Protein AF-A0A429BTV2-F1 (afdb_monomer_lite)

pLDDT: mean 77.23, std 19.35, range [37.69, 97.0]

Secondary structure (DSSP, 8-state):
----------------PPP--S--SEEEEEEEEETTEEEEEEEEETTEEEEEEE---SEEEEEEEE-

Structure (mmCIF, N/CA/C/O backbone):
data_AF-A0A429BTV2-F1
#
_entry.id   AF-A0A429BTV2-F1
#
loop_
_atom_site.group_PDB
_atom_site.id
_atom_site.type_symbol
_atom_site.label_atom_id
_atom_site.label_alt_id
_atom_site.label_comp_id
_atom_site.label_asym_id
_atom_site.label_entity_id
_atom_site.label_seq_id
_atom_site.pdbx_PDB_ins_code
_atom_site.Cartn_x
_atom_site.Cartn_y
_atom_site.Cartn_z
_atom_site.occupancy
_atom_site.B_iso_or_equiv
_atom_site.auth_seq_id
_atom_site.auth_comp_id
_atom_site.auth_asym_id
_atom_site.auth_atom_id
_atom_site.pdbx_PDB_model_num
ATOM 1 N N . MET A 1 1 ? 49.264 35.807 -43.205 1.00 37.69 1 MET A N 1
ATOM 2 C CA . MET A 1 1 ? 47.990 35.494 -43.888 1.00 37.69 1 MET A CA 1
ATOM 3 C C . MET A 1 1 ? 47.022 34.916 -42.868 1.00 37.69 1 MET A C 1
ATOM 5 O O . MET A 1 1 ? 47.469 34.237 -41.958 1.00 37.69 1 MET A O 1
ATOM 9 N N . LEU A 1 2 ? 45.751 35.292 -43.018 1.00 43.56 2 LEU A N 1
ATOM 10 C CA . LEU A 1 2 ? 44.566 35.080 -42.176 1.00 43.56 2 LEU A CA 1
ATOM 11 C C . LEU A 1 2 ? 44.444 33.745 -41.418 1.00 43.56 2 LEU A C 1
ATOM 13 O O . LEU A 1 2 ? 44.604 32.684 -42.009 1.00 43.56 2 LEU A O 1
ATOM 17 N N . ALA A 1 3 ? 43.897 33.830 -40.202 1.00 45.28 3 ALA A N 1
ATOM 18 C CA . ALA A 1 3 ? 42.795 32.963 -39.781 1.00 45.28 3 ALA A CA 1
ATOM 19 C C . ALA A 1 3 ? 41.868 33.748 -38.834 1.00 45.28 3 ALA A C 1
ATOM 21 O O . ALA A 1 3 ? 42.155 33.928 -37.654 1.00 45.28 3 ALA A O 1
ATOM 22 N N . ALA A 1 4 ? 40.784 34.283 -39.398 1.00 49.69 4 ALA A N 1
ATOM 23 C CA . ALA A 1 4 ? 39.657 34.843 -38.666 1.00 49.69 4 ALA A CA 1
ATOM 24 C C . ALA A 1 4 ? 38.672 33.722 -38.306 1.00 49.69 4 ALA A C 1
ATOM 26 O O . ALA A 1 4 ? 38.495 32.791 -39.090 1.00 49.69 4 ALA A O 1
ATOM 27 N N . GLY A 1 5 ? 37.992 33.846 -37.165 1.00 47.47 5 GLY A N 1
ATOM 28 C CA . GLY A 1 5 ? 36.858 32.987 -36.825 1.00 47.47 5 GLY A CA 1
ATOM 29 C C . GLY A 1 5 ? 36.420 33.095 -35.368 1.00 47.47 5 GLY A C 1
ATOM 30 O O . GLY A 1 5 ? 36.611 32.162 -34.601 1.00 47.47 5 GLY A O 1
ATOM 31 N N . VAL A 1 6 ? 35.843 34.236 -34.985 1.00 59.19 6 VAL A N 1
ATOM 32 C CA . VAL A 1 6 ? 35.129 34.429 -33.711 1.00 59.19 6 VAL A CA 1
ATOM 33 C C . VAL A 1 6 ? 33.670 34.021 -33.901 1.00 59.19 6 VAL A C 1
ATOM 35 O O . VAL A 1 6 ? 32.991 34.728 -34.630 1.00 59.19 6 VAL A O 1
ATOM 38 N N . LEU A 1 7 ? 33.189 32.967 -33.229 1.00 47.56 7 LEU A N 1
ATOM 39 C CA . LEU A 1 7 ? 31.782 32.686 -32.858 1.00 47.56 7 LEU A CA 1
ATOM 40 C C . LEU A 1 7 ? 31.851 31.592 -31.762 1.00 47.56 7 LEU A C 1
ATOM 42 O O . LEU A 1 7 ? 32.487 30.575 -31.987 1.00 47.56 7 LEU A O 1
ATOM 46 N N . SER A 1 8 ? 31.300 31.662 -30.552 1.00 51.78 8 SER A N 1
ATOM 47 C CA . SER A 1 8 ? 30.213 32.446 -29.980 1.00 51.78 8 SER A CA 1
ATOM 48 C C . SER A 1 8 ? 30.430 32.565 -28.461 1.00 51.78 8 SER A C 1
ATOM 50 O O . SER A 1 8 ? 30.863 31.628 -27.792 1.00 51.78 8 SER A O 1
ATOM 52 N N . LEU A 1 9 ? 30.157 33.759 -27.939 1.00 49.94 9 LEU A N 1
ATOM 53 C CA . LEU A 1 9 ? 30.080 34.067 -26.517 1.00 49.94 9 LEU A CA 1
ATOM 54 C C . LEU A 1 9 ? 28.904 33.326 -25.868 1.00 49.94 9 LEU A C 1
ATOM 56 O O . LEU A 1 9 ? 27.798 33.344 -26.399 1.00 49.94 9 LEU A O 1
ATOM 60 N N . GLY A 1 10 ? 29.132 32.801 -24.664 1.00 49.38 10 GLY A N 1
ATOM 61 C CA . GL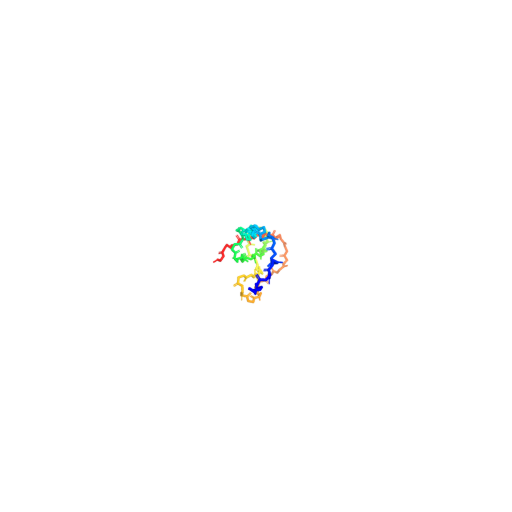Y A 1 10 ? 28.067 32.585 -23.687 1.00 49.38 10 GLY A CA 1
ATOM 62 C C . GLY A 1 10 ? 27.379 31.227 -23.745 1.00 49.38 10 GLY A C 1
ATOM 63 O O . GLY A 1 10 ? 26.174 31.153 -23.951 1.00 49.38 10 GLY A O 1
ATOM 64 N N . ALA A 1 11 ? 28.100 30.156 -23.410 1.00 46.09 11 ALA A N 1
ATOM 65 C CA . ALA A 1 11 ? 27.441 29.084 -22.677 1.00 46.09 11 ALA A CA 1
ATOM 66 C C . ALA A 1 11 ? 27.145 29.634 -21.274 1.00 46.09 11 ALA A C 1
ATOM 68 O O . ALA A 1 11 ? 28.005 29.619 -20.392 1.00 46.09 11 ALA A O 1
ATOM 69 N N . THR A 1 12 ? 25.949 30.195 -21.072 1.00 59.22 12 THR A N 1
ATOM 70 C CA . THR A 1 12 ? 25.420 30.328 -19.712 1.00 59.22 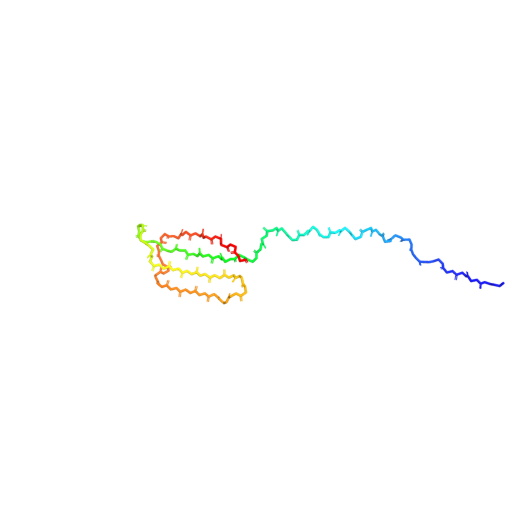12 THR A CA 1
ATOM 71 C C . THR A 1 12 ? 25.506 28.947 -19.070 1.00 59.22 12 THR A C 1
ATOM 73 O O . THR A 1 12 ? 25.198 27.972 -19.767 1.00 59.22 12 THR A O 1
ATOM 76 N N . PRO A 1 13 ? 25.929 28.828 -17.798 1.00 54.12 13 PRO A N 1
ATOM 77 C CA . PRO A 1 13 ? 25.945 27.531 -17.141 1.00 54.12 13 PRO A CA 1
ATOM 78 C C . PRO A 1 13 ? 24.570 26.912 -17.352 1.00 54.12 13 PRO A C 1
ATOM 80 O O . PRO A 1 13 ? 23.559 27.590 -17.132 1.00 54.12 13 PRO A O 1
ATOM 83 N N . ALA A 1 14 ? 24.533 25.673 -17.849 1.00 56.59 14 ALA A N 1
ATOM 84 C CA . ALA A 1 14 ? 23.315 24.891 -17.809 1.00 56.59 14 ALA A CA 1
ATOM 85 C C . ALA A 1 14 ? 22.868 24.958 -16.352 1.00 56.59 14 ALA A C 1
ATOM 87 O O . ALA A 1 14 ? 23.543 24.413 -15.478 1.00 56.59 14 ALA A O 1
ATOM 88 N N . HIS A 1 15 ? 21.821 25.742 -16.075 1.00 51.41 15 HIS A N 1
ATOM 89 C CA . HIS A 1 15 ? 21.188 25.710 -14.774 1.00 51.41 15 HIS A CA 1
ATOM 90 C C . HIS A 1 15 ? 20.838 24.249 -14.611 1.00 51.41 15 HIS A C 1
ATOM 92 O O . HIS A 1 15 ? 20.071 23.721 -15.420 1.00 51.41 15 HIS A O 1
ATOM 98 N N . ALA A 1 16 ? 21.508 23.584 -13.668 1.00 56.31 16 ALA A N 1
ATOM 99 C CA . ALA A 1 16 ? 21.169 22.230 -13.307 1.00 56.31 16 ALA A CA 1
ATOM 100 C C . ALA A 1 16 ? 19.660 22.261 -13.102 1.00 56.31 16 ALA A C 1
ATOM 102 O O . ALA A 1 16 ? 19.171 22.990 -12.235 1.00 56.31 16 ALA A O 1
ATOM 103 N N . ILE A 1 17 ? 18.935 21.591 -14.001 1.00 56.25 17 ILE A N 1
ATOM 104 C CA . ILE A 1 17 ? 17.501 21.403 -13.856 1.00 56.25 17 ILE A CA 1
ATOM 105 C C . ILE A 1 17 ? 17.371 20.888 -12.426 1.00 56.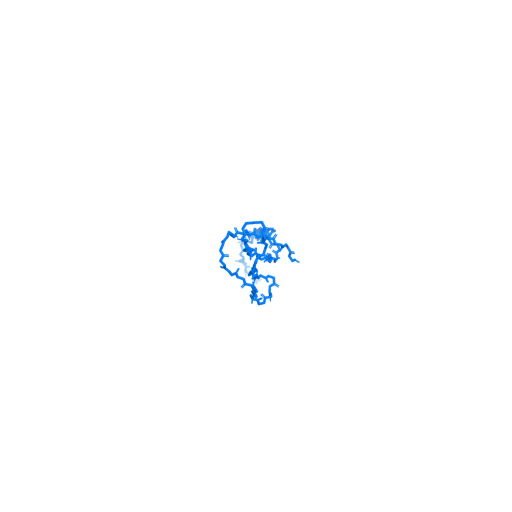25 17 ILE A C 1
ATOM 107 O O . ILE A 1 17 ? 18.080 19.924 -12.102 1.00 56.25 17 ILE A O 1
ATOM 111 N N . PRO A 1 18 ? 16.619 21.576 -11.544 1.00 59.22 18 PRO A N 1
ATOM 112 C CA . PRO A 1 18 ? 16.498 21.132 -10.168 1.00 59.22 18 PRO A CA 1
ATOM 113 C C . PRO A 1 18 ? 16.169 19.642 -10.220 1.00 59.22 18 PRO A C 1
ATOM 115 O O . PRO A 1 18 ? 15.347 19.258 -11.065 1.00 59.22 18 PRO A O 1
ATOM 118 N N . PRO A 1 19 ? 16.857 18.793 -9.428 1.00 60.03 19 PRO A N 1
ATOM 119 C CA . PRO A 1 19 ? 16.552 17.374 -9.436 1.00 60.03 19 PRO A CA 1
ATOM 120 C C . PRO A 1 19 ? 15.036 17.256 -9.284 1.00 60.03 19 PRO A C 1
ATOM 122 O O . PRO A 1 19 ? 14.466 18.034 -8.501 1.00 60.03 19 PRO A O 1
ATOM 125 N N . PRO A 1 20 ? 14.372 16.389 -10.074 1.00 57.81 20 PRO A N 1
ATOM 126 C CA . PRO A 1 20 ? 12.941 16.192 -9.920 1.00 57.81 20 PRO A CA 1
ATOM 127 C C . PRO A 1 20 ? 12.667 16.051 -8.419 1.00 57.81 20 PRO A C 1
ATOM 129 O O . PRO A 1 20 ? 13.478 15.414 -7.731 1.00 57.81 20 PRO A O 1
ATOM 132 N N . PRO A 1 21 ? 11.626 16.722 -7.886 1.00 55.44 21 PRO A N 1
ATOM 133 C CA . PRO A 1 21 ? 11.337 16.678 -6.458 1.00 55.44 21 PRO A CA 1
ATOM 134 C C . PRO A 1 21 ? 11.416 15.222 -5.997 1.00 55.44 21 PRO A C 1
ATOM 136 O O . PRO A 1 21 ? 11.004 14.365 -6.782 1.00 55.44 21 PRO A O 1
ATOM 139 N N . PRO A 1 22 ? 11.941 14.908 -4.798 1.00 49.50 22 PRO A N 1
ATOM 140 C CA . PRO A 1 22 ? 12.000 13.533 -4.329 1.00 49.50 22 PRO A CA 1
ATOM 141 C C . PRO A 1 22 ? 10.575 13.019 -4.092 1.00 49.50 22 PRO A C 1
ATOM 143 O O . PRO A 1 22 ? 10.047 13.036 -2.987 1.00 49.50 22 PRO A O 1
ATOM 146 N N . GLY A 1 23 ? 9.937 12.597 -5.171 1.00 52.97 23 GLY A N 1
ATOM 147 C CA . GLY A 1 23 ? 8.976 11.529 -5.228 1.00 52.97 23 GLY A CA 1
ATOM 148 C C . GLY A 1 23 ? 9.715 10.421 -5.947 1.00 52.97 23 GLY A C 1
ATOM 149 O O . GLY A 1 23 ? 9.760 10.410 -7.175 1.00 52.97 23 GLY A O 1
ATOM 150 N N . GLY A 1 24 ? 10.344 9.527 -5.177 1.00 63.19 24 GLY A N 1
ATOM 151 C CA . GLY A 1 24 ? 10.641 8.191 -5.688 1.00 63.19 24 GLY A CA 1
ATOM 152 C C . GLY A 1 24 ? 9.362 7.586 -6.267 1.00 63.19 24 GLY A C 1
ATOM 153 O O . GLY A 1 24 ? 8.269 8.098 -6.018 1.00 63.19 24 GLY A O 1
ATOM 154 N N . ASP A 1 25 ? 9.479 6.539 -7.072 1.00 76.81 25 ASP A N 1
ATOM 155 C CA . ASP A 1 25 ? 8.299 5.839 -7.570 1.00 76.81 25 ASP A CA 1
ATOM 156 C C . ASP A 1 25 ? 7.371 5.526 -6.376 1.00 76.81 25 ASP A C 1
ATOM 158 O O . ASP A 1 25 ? 7.781 4.888 -5.413 1.00 76.81 25 ASP A O 1
ATOM 162 N N . LEU A 1 26 ? 6.152 6.076 -6.361 1.00 84.38 26 LEU A N 1
ATOM 163 C CA . LEU A 1 26 ? 5.211 5.885 -5.254 1.00 84.38 26 LEU A CA 1
ATOM 164 C C . LEU A 1 26 ? 4.138 4.892 -5.676 1.00 84.38 26 LEU A C 1
ATOM 166 O O . LEU A 1 26 ? 3.491 5.061 -6.712 1.00 84.38 26 LEU A O 1
ATOM 170 N N . LEU A 1 27 ? 3.900 3.896 -4.829 1.00 88.69 27 LEU A N 1
ATOM 171 C CA . LEU A 1 27 ? 2.732 3.043 -4.910 1.00 88.69 27 LEU A CA 1
ATOM 172 C C . LEU A 1 27 ? 1.587 3.778 -4.220 1.00 88.69 27 LEU A C 1
ATOM 174 O O . LEU A 1 27 ? 1.619 4.030 -3.012 1.00 88.69 27 LEU A O 1
ATOM 178 N N . VAL A 1 28 ? 0.568 4.123 -4.994 1.00 92.75 28 VAL A N 1
ATOM 179 C CA . VAL A 1 28 ? -0.665 4.705 -4.475 1.00 92.75 28 VAL A CA 1
ATOM 180 C C . VAL A 1 28 ? -1.603 3.560 -4.127 1.00 92.75 28 VAL A C 1
ATOM 182 O O . VAL A 1 28 ? -1.980 2.795 -5.013 1.00 92.75 28 VAL A O 1
ATOM 185 N N . VAL A 1 29 ? -1.986 3.436 -2.857 1.00 93.69 29 VAL A N 1
ATOM 186 C CA . VAL A 1 29 ? -2.894 2.388 -2.368 1.00 93.69 29 VAL A CA 1
ATOM 187 C C . VAL A 1 29 ? -4.174 3.024 -1.842 1.00 93.69 29 VAL A C 1
ATOM 189 O O . VAL A 1 29 ? -4.171 3.755 -0.855 1.00 93.69 29 VAL A O 1
ATOM 192 N N . PHE A 1 30 ? -5.289 2.710 -2.487 1.00 95.31 30 PHE A N 1
ATOM 193 C CA . PHE A 1 30 ? -6.634 3.065 -2.059 1.00 95.31 30 PHE A CA 1
ATOM 194 C C . PHE A 1 30 ? -7.191 1.904 -1.254 1.00 95.31 30 PHE A C 1
ATOM 196 O O . PHE A 1 30 ? -7.437 0.836 -1.805 1.00 95.31 30 PHE A O 1
ATOM 203 N N . ALA A 1 31 ? -7.393 2.106 0.039 1.00 96.12 31 ALA A N 1
ATOM 204 C CA . ALA A 1 31 ? -7.977 1.123 0.934 1.00 96.12 31 ALA A CA 1
ATOM 205 C C . ALA A 1 31 ? -9.428 1.484 1.247 1.00 96.12 31 ALA A C 1
ATOM 207 O O . ALA A 1 31 ? -9.720 2.621 1.619 1.00 96.12 31 ALA A O 1
ATOM 208 N N . TYR A 1 32 ? -10.320 0.510 1.113 1.00 97.00 32 TYR A N 1
ATOM 209 C CA . TYR A 1 32 ? -11.752 0.660 1.335 1.00 97.00 32 TYR A CA 1
ATOM 210 C C . TYR A 1 32 ? -12.140 -0.013 2.643 1.00 97.00 32 TYR A C 1
ATOM 212 O O . TYR A 1 32 ? -11.787 -1.170 2.881 1.00 97.00 32 TYR A O 1
ATOM 220 N N . PHE A 1 33 ? -12.870 0.712 3.485 1.00 95.81 33 PHE A N 1
ATOM 221 C CA . PHE A 1 33 ? -13.282 0.261 4.806 1.00 95.81 33 PHE A CA 1
ATOM 222 C C . PHE A 1 33 ? -14.805 0.247 4.954 1.00 95.81 33 PHE A C 1
ATOM 224 O O . PHE A 1 33 ? -15.496 1.168 4.504 1.00 95.81 33 PHE A O 1
ATOM 231 N N . ASN A 1 34 ? -15.309 -0.775 5.648 1.00 94.19 34 ASN A N 1
ATOM 232 C CA . ASN A 1 34 ? -16.658 -0.813 6.206 1.00 94.19 34 ASN A CA 1
ATOM 233 C C . ASN A 1 34 ? -16.543 -0.745 7.735 1.00 94.19 34 ASN A C 1
ATOM 235 O O . ASN A 1 34 ? -16.108 -1.704 8.375 1.00 94.19 34 ASN A O 1
ATOM 239 N N . GLY A 1 35 ? -16.847 0.420 8.312 1.00 92.12 35 GLY A N 1
ATOM 240 C CA . GLY A 1 35 ? -16.432 0.735 9.680 1.00 92.12 35 GLY A CA 1
ATOM 241 C C . GLY A 1 35 ? -14.905 0.740 9.784 1.00 92.12 35 GLY A C 1
ATOM 242 O O . GLY A 1 35 ? -14.239 1.453 9.034 1.00 92.12 35 GLY A O 1
ATOM 243 N N . ASP A 1 36 ? -14.359 -0.096 10.667 1.00 92.94 36 ASP A N 1
ATOM 244 C CA . ASP A 1 36 ? -12.910 -0.266 10.854 1.00 92.94 36 ASP A CA 1
ATOM 245 C C . ASP A 1 36 ? -12.324 -1.456 10.073 1.00 92.94 36 ASP A C 1
ATOM 247 O O . ASP A 1 36 ? -11.107 -1.650 10.045 1.00 92.94 36 ASP A O 1
ATOM 251 N N . GLN A 1 37 ? -13.166 -2.255 9.411 1.00 94.00 37 GLN A N 1
ATOM 252 C CA . GLN A 1 37 ? -12.723 -3.430 8.665 1.00 94.00 37 GLN A CA 1
ATOM 253 C C . GLN A 1 37 ? -12.283 -3.052 7.249 1.00 94.00 37 GLN A C 1
ATOM 255 O O . GLN A 1 37 ? -13.054 -2.458 6.496 1.00 94.00 37 GLN A O 1
ATOM 260 N N . LEU A 1 38 ? -11.072 -3.463 6.859 1.00 94.81 38 LEU A N 1
ATOM 261 C CA . LEU A 1 38 ? -10.600 -3.378 5.476 1.00 94.81 38 LEU A CA 1
ATOM 262 C C . LEU A 1 38 ? -11.359 -4.390 4.602 1.00 94.81 38 LEU A C 1
ATOM 264 O O . LEU A 1 38 ? -11.304 -5.593 4.859 1.00 94.81 38 LEU A O 1
ATOM 268 N N . VAL A 1 39 ? -12.052 -3.904 3.572 1.00 96.94 39 VAL A N 1
ATOM 269 C CA . VAL A 1 39 ? -12.904 -4.721 2.684 1.00 96.94 39 VAL A CA 1
ATOM 270 C C . VAL A 1 39 ? -12.421 -4.779 1.238 1.00 96.94 39 VAL A C 1
ATOM 2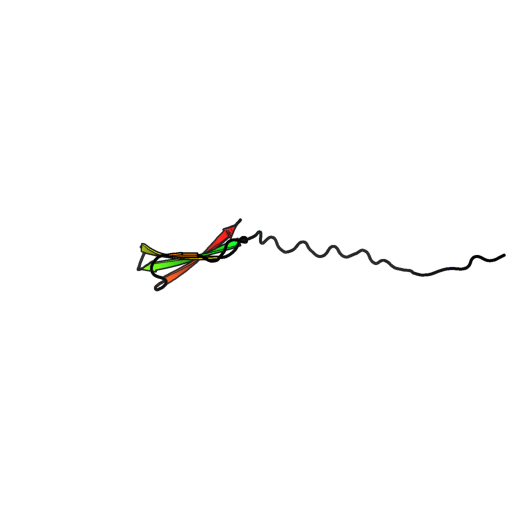72 O O . VAL A 1 39 ? -12.872 -5.641 0.487 1.00 96.94 39 VAL A O 1
ATOM 275 N N . GLY A 1 40 ? -11.502 -3.904 0.839 1.00 96.19 40 GLY A N 1
ATOM 276 C CA . GLY A 1 40 ? -10.921 -3.932 -0.496 1.00 96.19 40 GLY A CA 1
ATOM 277 C C . GLY A 1 40 ? -9.753 -2.977 -0.639 1.00 96.19 40 GLY A C 1
ATOM 278 O O . GLY A 1 40 ? -9.556 -2.078 0.187 1.00 96.19 40 GLY A O 1
ATOM 279 N N . GLN A 1 41 ? -8.976 -3.173 -1.699 1.00 96.19 41 GLN A N 1
ATOM 280 C CA . GLN A 1 41 ? -7.894 -2.275 -2.071 1.00 96.19 41 GLN A CA 1
ATOM 281 C C . GLN A 1 41 ? -7.763 -2.150 -3.583 1.00 96.19 41 GLN A C 1
ATOM 283 O O . GLN A 1 41 ? -8.032 -3.092 -4.323 1.00 96.19 41 GLN A O 1
ATOM 288 N N . ARG A 1 42 ? -7.276 -0.994 -4.023 1.00 94.75 42 ARG A N 1
ATOM 289 C CA . ARG A 1 42 ? -6.810 -0.744 -5.386 1.00 94.75 42 ARG A CA 1
ATOM 290 C C . ARG A 1 42 ? -5.445 -0.078 -5.317 1.00 94.75 42 ARG A C 1
ATOM 292 O O . ARG A 1 42 ? -5.256 0.806 -4.487 1.00 94.75 42 ARG A O 1
ATOM 299 N N . TRP A 1 43 ? -4.504 -0.472 -6.163 1.00 93.75 43 TRP A N 1
ATOM 300 C CA . TRP A 1 43 ? -3.155 0.086 -6.160 1.00 93.75 43 TRP A CA 1
ATOM 301 C C . TRP A 1 43 ? -2.601 0.294 -7.563 1.00 93.75 43 TRP A C 1
ATOM 303 O O . TRP A 1 43 ? -2.950 -0.429 -8.496 1.00 93.75 43 TRP A O 1
ATOM 313 N N . PHE A 1 44 ? -1.744 1.301 -7.709 1.00 92.19 44 PHE A N 1
ATOM 314 C CA . PHE A 1 44 ? -1.001 1.580 -8.937 1.00 92.19 44 PHE A CA 1
ATOM 315 C C . PHE A 1 44 ? 0.244 2.420 -8.648 1.00 92.19 44 PHE A C 1
ATOM 317 O O . PHE A 1 44 ? 0.286 3.157 -7.662 1.00 92.19 44 PHE A O 1
ATOM 324 N N . GLY A 1 45 ? 1.239 2.329 -9.529 1.00 88.88 45 GLY A N 1
ATOM 325 C CA . GLY A 1 45 ? 2.501 3.062 -9.420 1.00 88.88 45 GLY A CA 1
ATOM 326 C C . GLY A 1 45 ? 3.714 2.136 -9.469 1.00 88.88 45 GLY A C 1
ATOM 327 O O . GLY A 1 45 ? 3.573 0.922 -9.620 1.00 88.88 45 GLY A O 1
ATOM 328 N N . CYS A 1 46 ? 4.910 2.711 -9.367 1.00 85.12 46 CYS A N 1
ATOM 329 C CA . CYS A 1 46 ? 6.177 1.971 -9.309 1.00 85.12 46 CYS A CA 1
ATOM 330 C C . CYS A 1 46 ? 6.460 1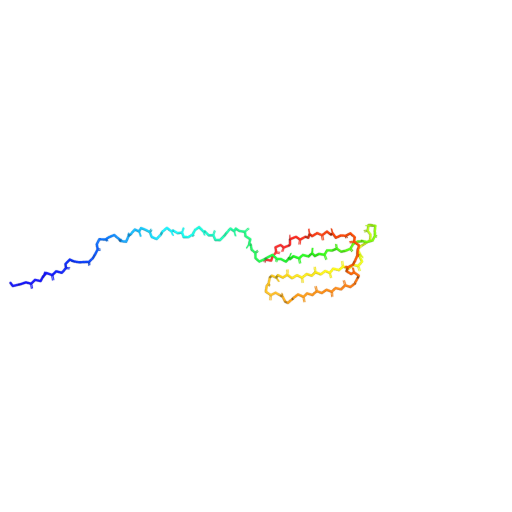.050 -10.495 1.00 85.12 46 CYS A C 1
ATOM 332 O O . CYS A 1 46 ? 6.994 -0.048 -10.335 1.00 85.12 46 CYS A O 1
ATOM 334 N N . GLY A 1 47 ? 6.020 1.449 -11.690 1.00 82.56 47 GLY A N 1
ATOM 335 C CA . GLY A 1 47 ? 6.127 0.628 -12.899 1.00 82.56 47 GLY A CA 1
ATOM 336 C C . GLY A 1 47 ? 5.342 -0.693 -12.853 1.00 82.56 47 GLY A C 1
ATOM 337 O O . GLY A 1 47 ? 5.425 -1.474 -13.800 1.00 82.56 47 GLY A O 1
ATOM 338 N N . GLN A 1 48 ? 4.577 -0.955 -11.788 1.00 78.38 48 GLN A N 1
ATOM 339 C CA . GLN A 1 48 ? 3.707 -2.120 -11.668 1.00 78.38 48 GLN A CA 1
ATOM 340 C C . GLN A 1 48 ? 2.342 -1.808 -12.305 1.00 78.38 48 GLN A C 1
ATOM 342 O O . GLN A 1 48 ? 1.833 -0.688 -12.169 1.00 78.38 48 GLN A O 1
ATOM 347 N N . PRO A 1 49 ? 1.715 -2.779 -12.993 1.00 81.25 49 PRO A N 1
ATOM 348 C CA . PRO A 1 49 ? 0.355 -2.613 -13.487 1.00 81.25 49 PRO A CA 1
ATOM 349 C C . PRO A 1 49 ? -0.613 -2.396 -12.319 1.00 81.25 49 PRO A C 1
ATOM 351 O O . PRO A 1 49 ? -0.408 -2.904 -11.216 1.00 81.25 49 PRO A O 1
ATOM 354 N N . ALA A 1 50 ? -1.683 -1.643 -12.572 1.00 89.06 50 ALA A N 1
ATOM 355 C CA . ALA A 1 50 ? -2.713 -1.425 -11.568 1.00 89.06 50 ALA A CA 1
ATOM 356 C C . ALA A 1 50 ? -3.366 -2.757 -11.162 1.00 89.06 50 ALA A C 1
ATOM 358 O O . ALA A 1 50 ? -3.664 -3.591 -12.020 1.00 89.06 50 ALA A O 1
ATOM 359 N N . GLY A 1 51 ? -3.605 -2.936 -9.865 1.00 91.56 51 GLY A N 1
ATOM 360 C CA . GLY A 1 51 ? -4.265 -4.112 -9.306 1.00 91.56 51 GLY A CA 1
ATOM 361 C C . GLY A 1 51 ? -5.359 -3.729 -8.317 1.00 91.56 51 GLY A C 1
ATOM 362 O O . GLY A 1 51 ? -5.373 -2.618 -7.785 1.00 91.56 51 GLY A O 1
ATOM 363 N N . GLU A 1 52 ? -6.295 -4.645 -8.092 1.00 95.44 52 GLU A N 1
ATOM 364 C CA . GLU A 1 52 ? -7.376 -4.465 -7.127 1.00 95.44 52 GLU A CA 1
ATOM 365 C C . GLU A 1 52 ? -7.886 -5.799 -6.577 1.00 95.44 52 GLU A C 1
ATOM 367 O O . GLU A 1 52 ? -7.768 -6.844 -7.220 1.00 95.44 52 GLU A O 1
ATOM 372 N N . TRP A 1 53 ? -8.454 -5.759 -5.372 1.00 96.25 53 TRP A N 1
ATOM 373 C CA . TRP A 1 53 ? -9.188 -6.870 -4.772 1.00 96.25 53 TRP A CA 1
ATOM 374 C C . TRP A 1 53 ? -10.296 -6.359 -3.841 1.00 96.25 53 TRP A C 1
ATOM 376 O O . TRP A 1 53 ? -10.230 -5.249 -3.309 1.00 96.25 53 TRP A O 1
ATOM 386 N N . GLY A 1 54 ? -11.294 -7.209 -3.594 1.00 95.94 54 GLY A N 1
ATOM 387 C CA . GLY A 1 54 ? -12.351 -6.957 -2.612 1.00 95.94 54 GLY A CA 1
ATOM 388 C C . GLY A 1 54 ? -13.398 -5.939 -3.064 1.00 95.94 54 GLY A C 1
ATOM 389 O O . GLY A 1 54 ? -13.648 -5.759 -4.255 1.00 95.94 54 GLY A O 1
ATOM 390 N N . THR A 1 55 ? -14.046 -5.300 -2.093 1.00 93.69 55 THR A N 1
ATOM 391 C CA . THR A 1 55 ? -15.109 -4.315 -2.320 1.00 93.69 55 THR A CA 1
ATOM 392 C C . THR A 1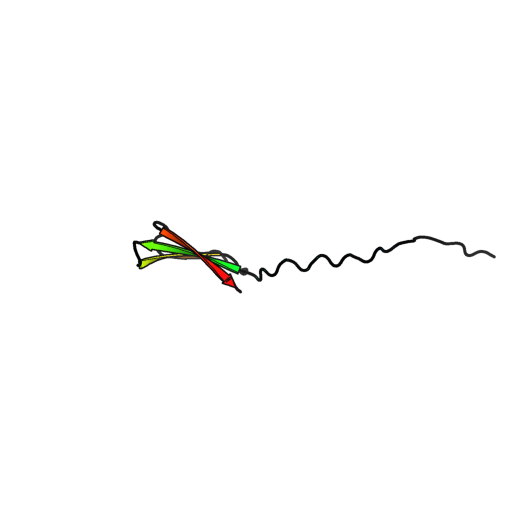 55 ? -14.517 -2.917 -2.450 1.00 93.69 55 THR A C 1
ATOM 394 O O . THR A 1 55 ? -13.921 -2.399 -1.509 1.00 93.69 55 THR A O 1
ATOM 397 N N . LEU A 1 56 ? -14.733 -2.275 -3.598 1.00 93.69 56 LEU A N 1
ATOM 398 C CA . LEU A 1 56 ? -14.237 -0.924 -3.898 1.00 93.69 56 LEU A CA 1
ATOM 399 C C . LEU A 1 56 ? -15.266 0.171 -3.571 1.00 93.69 56 LEU A C 1
ATOM 401 O O . LEU A 1 56 ? -15.381 1.178 -4.270 1.00 93.69 56 LEU A O 1
ATOM 405 N N . SER A 1 57 ? -16.048 -0.042 -2.515 1.00 90.25 57 SER A N 1
ATOM 406 C CA . SER A 1 57 ? -17.057 0.893 -2.018 1.00 90.25 57 SER A CA 1
ATOM 407 C C . SER A 1 57 ? -16.935 1.063 -0.503 1.00 90.25 57 SER A C 1
ATOM 409 O O . SER A 1 57 ? -16.382 0.208 0.188 1.00 90.25 57 SER A O 1
ATOM 411 N N . GLY A 1 58 ? -17.420 2.194 0.014 1.00 88.06 58 GLY A N 1
ATOM 412 C CA . GLY A 1 58 ? -17.285 2.572 1.424 1.00 88.06 58 GLY A CA 1
ATOM 413 C C . GLY A 1 58 ? -16.247 3.672 1.653 1.00 88.06 58 GLY A C 1
ATOM 414 O O . GLY A 1 58 ? -15.891 4.410 0.731 1.00 88.06 58 GLY A O 1
ATOM 415 N N . THR A 1 59 ? -15.783 3.807 2.896 1.00 93.69 59 THR A N 1
ATOM 416 C CA . THR A 1 59 ? -14.842 4.865 3.286 1.00 93.69 59 THR A CA 1
ATOM 417 C C . THR A 1 59 ? -13.462 4.568 2.719 1.00 93.69 59 THR A C 1
ATOM 419 O O . THR A 1 59 ? -12.879 3.525 3.011 1.00 93.69 59 THR A O 1
ATOM 422 N N . GLN A 1 60 ? -12.920 5.500 1.939 1.00 94.12 60 GLN A N 1
ATOM 423 C CA . GLN A 1 60 ? -11.618 5.349 1.305 1.00 94.12 60 GLN A CA 1
ATOM 424 C C . GLN A 1 60 ? -10.519 6.049 2.111 1.00 94.12 60 GLN A C 1
ATOM 426 O O . GLN A 1 60 ? -10.665 7.204 2.510 1.00 94.12 60 GLN A O 1
ATOM 431 N N . LYS A 1 61 ? -9.392 5.361 2.304 1.00 94.31 61 LYS A N 1
ATOM 432 C CA . LYS A 1 61 ? -8.133 5.939 2.792 1.00 94.31 61 LYS A CA 1
ATOM 433 C C . LYS A 1 61 ? -7.054 5.734 1.737 1.00 94.31 61 LYS A C 1
ATOM 435 O O . LYS A 1 61 ? -6.949 4.648 1.172 1.00 94.31 61 LYS A O 1
ATOM 440 N N . VAL A 1 62 ? -6.274 6.775 1.468 1.00 93.31 62 VAL A N 1
ATOM 441 C CA . VAL A 1 62 ? -5.201 6.742 0.468 1.00 93.31 62 VAL A CA 1
ATOM 442 C C . VAL A 1 62 ? -3.859 6.713 1.179 1.00 93.31 62 VAL A C 1
ATOM 444 O O . VAL A 1 62 ? -3.598 7.543 2.049 1.00 93.31 62 VAL A O 1
ATOM 447 N N . TYR A 1 63 ? -3.022 5.760 0.792 1.00 91.56 63 TYR A N 1
ATOM 448 C CA . TYR A 1 63 ? -1.659 5.612 1.276 1.00 91.56 63 TYR A CA 1
ATOM 449 C C . TYR A 1 63 ? -0.687 5.805 0.120 1.00 91.56 63 TYR A C 1
ATOM 451 O O . TYR A 1 63 ? -0.926 5.344 -0.995 1.00 91.56 63 TYR A O 1
ATOM 459 N N . PHE A 1 64 ? 0.417 6.479 0.417 1.00 91.25 64 PHE A N 1
ATOM 460 C CA . PHE A 1 64 ? 1.534 6.647 -0.496 1.00 91.25 64 PHE A CA 1
ATOM 461 C C . PHE A 1 64 ? 2.701 5.860 0.077 1.00 91.25 64 PHE A C 1
ATOM 463 O O . PHE A 1 64 ? 3.233 6.208 1.133 1.00 91.25 64 PHE A O 1
ATOM 470 N N . THR A 1 65 ? 3.050 4.766 -0.586 1.00 84.44 65 THR A N 1
ATOM 471 C CA . THR A 1 65 ? 4.147 3.898 -0.169 1.00 84.44 65 THR A CA 1
ATOM 472 C C . THR A 1 65 ? 5.315 4.110 -1.121 1.00 84.44 65 THR A C 1
ATOM 474 O O . THR A 1 65 ? 5.121 3.977 -2.327 1.00 84.44 65 THR A O 1
ATOM 477 N N . PRO A 1 66 ? 6.508 4.463 -0.624 1.00 88.56 66 PRO A N 1
ATOM 478 C CA . PRO A 1 66 ? 7.679 4.550 -1.476 1.00 88.56 66 PRO A CA 1
ATOM 479 C C . PRO A 1 66 ? 8.063 3.175 -2.016 1.00 88.56 66 PRO A C 1
ATOM 481 O O . PRO A 1 66 ? 8.036 2.179 -1.286 1.00 88.56 66 PRO A O 1
ATOM 484 N N . CYS A 1 67 ? 8.430 3.172 -3.288 1.00 74.94 67 CYS A N 1
ATOM 485 C CA . CYS A 1 67 ? 9.234 2.166 -3.950 1.00 74.94 67 CYS A CA 1
ATOM 486 C C . CYS A 1 67 ? 10.648 2.750 -4.157 1.00 74.94 67 CYS A C 1
ATOM 488 O O . CYS A 1 67 ? 11.575 1.928 -4.257 1.00 74.94 67 CYS A O 1
#

Foldseek 3Di:
DDDDDDDDDDPDPPPPPPPDPPPAWKKKKKFADDVNDTFKIWIDTPPDDIDIDGDPDHDIDIDIHHD

Radius of gyration: 25.6 Å; chains: 1; bounding box: 65×42×55 Å

Sequence (67 aa):
MLAAGVLSLGATPAHAIPPPPPGGDLLVVFAYFNGDQLVGQRWFGCGQPAGEWGTLSGTQKVYFTPC